Protein AF-A0A2M8G7E0-F1 (afdb_monomer)

Organism: NCBI:txid1975076

Solvent-accessible surface area (backbone atoms only — not comparable to full-atom values): 4648 Å² total; per-residue (Å²): 82,77,41,75,76,79,71,45,72,34,75,45,98,44,73,67,48,15,52,52,47,35,50,55,50,50,54,54,49,52,54,48,33,56,76,71,71,45,81,82,74,75,85,53,81,89,82,60,83,91,82,88,86,86,85,88,77,76,93,82,64,95,80,82,84,81,86,128

Secondary structure (DSSP, 8-state):
-EETTTTEE---SSHHHHHHHHHHHHHHHHHHHHHTTPPPP---TTT--------PPPSSS---PPP-

InterPro domains:
  IPR035069 Antitoxin HicB/UPF0150 [SSF143100] (7-42)

Structure (mmCIF, N/CA/C/O backbone):
data_AF-A0A2M8G7E0-F1
#
_entry.id   AF-A0A2M8G7E0-F1
#
loop_
_atom_site.group_PDB
_atom_site.id
_atom_site.type_symbol
_atom_site.label_atom_id
_atom_site.label_alt_id
_atom_site.label_comp_id
_atom_site.label_asym_id
_atom_site.label_entity_id
_atom_site.label_seq_id
_atom_site.pdbx_PDB_ins_code
_atom_site.Cartn_x
_atom_site.Cartn_y
_atom_site.Cartn_z
_atom_site.occupancy
_atom_site.B_iso_or_equiv
_atom_site.auth_seq_id
_atom_site.auth_comp_id
_atom_site.auth_asym_id
_atom_site.auth_atom_id
_atom_site.pdbx_PDB_model_num
ATOM 1 N N . MET A 1 1 ? 5.598 1.383 -5.840 1.00 82.69 1 MET A N 1
ATOM 2 C CA . MET A 1 1 ? 5.161 0.177 -5.116 1.00 82.69 1 MET A CA 1
ATOM 3 C C . MET A 1 1 ? 3.665 0.244 -4.894 1.00 82.69 1 MET A C 1
ATOM 5 O O . MET A 1 1 ? 3.140 1.339 -4.759 1.00 82.69 1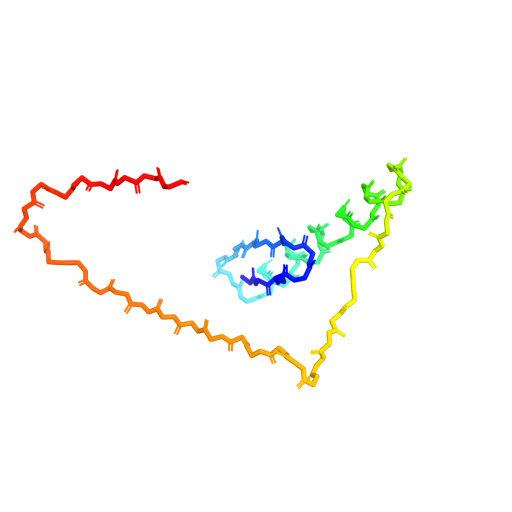 MET A O 1
ATOM 9 N N . LEU A 1 2 ? 2.987 -0.901 -4.944 1.00 87.62 2 LEU A N 1
ATOM 10 C CA . LEU A 1 2 ? 1.527 -0.992 -4.941 1.00 87.62 2 LEU A CA 1
ATOM 11 C C . LEU A 1 2 ? 1.087 -2.071 -3.947 1.00 87.62 2 LEU A C 1
ATOM 13 O O . LEU A 1 2 ? 1.587 -3.191 -4.015 1.00 87.62 2 LEU A O 1
ATOM 17 N N . CYS A 1 3 ? 0.135 -1.735 -3.079 1.00 90.06 3 CYS A N 1
ATOM 18 C CA . CYS A 1 3 ? -0.642 -2.662 -2.264 1.00 90.06 3 CYS A CA 1
ATOM 19 C C . CYS A 1 3 ? -2.121 -2.511 -2.661 1.00 90.06 3 CYS A C 1
ATOM 21 O O . CYS A 1 3 ? -2.780 -1.576 -2.198 1.00 90.06 3 CYS A O 1
ATOM 23 N N . PRO A 1 4 ? -2.639 -3.377 -3.552 1.00 88.38 4 PRO A N 1
ATOM 24 C CA . PRO A 1 4 ? -4.003 -3.253 -4.064 1.00 88.38 4 PRO A CA 1
ATOM 25 C C . PRO A 1 4 ? -5.065 -3.375 -2.972 1.00 88.38 4 PRO A C 1
ATOM 27 O O . PRO A 1 4 ? -5.997 -2.581 -2.945 1.00 88.38 4 PRO A O 1
ATOM 30 N N . THR A 1 5 ? -4.888 -4.308 -2.039 1.00 90.81 5 THR A N 1
ATOM 31 C CA . THR A 1 5 ? -5.861 -4.631 -0.986 1.00 90.81 5 THR A CA 1
ATOM 32 C C . THR A 1 5 ? -6.158 -3.465 -0.059 1.00 90.81 5 THR A C 1
ATOM 34 O O . THR A 1 5 ? -7.296 -3.275 0.358 1.00 90.81 5 THR A O 1
ATOM 37 N N . LEU A 1 6 ? -5.145 -2.650 0.241 1.00 92.88 6 LEU A N 1
ATOM 38 C CA . LEU A 1 6 ? -5.303 -1.432 1.037 1.00 92.88 6 LEU A CA 1
ATOM 39 C C . LEU A 1 6 ? -5.466 -0.174 0.173 1.00 92.88 6 LEU A C 1
ATOM 41 O O . LEU A 1 6 ? -5.611 0.920 0.718 1.00 92.88 6 LEU A O 1
ATOM 45 N N . GLU A 1 7 ? -5.476 -0.334 -1.153 1.00 91.19 7 GLU A N 1
ATOM 46 C CA . GLU A 1 7 ? -5.579 0.737 -2.148 1.00 91.19 7 GLU A CA 1
ATOM 47 C C . GLU A 1 7 ? -4.467 1.791 -2.005 1.00 91.19 7 GLU A C 1
ATOM 49 O O . GLU A 1 7 ? -4.678 2.983 -2.231 1.00 91.19 7 GLU A O 1
ATOM 54 N N . VAL A 1 8 ? -3.259 1.357 -1.626 1.00 94.56 8 VAL A N 1
ATOM 55 C CA . VAL A 1 8 ? -2.108 2.245 -1.407 1.00 94.56 8 VAL A CA 1
ATOM 56 C C . VAL A 1 8 ? -1.097 2.083 -2.534 1.00 94.56 8 VAL A C 1
ATOM 58 O O . VAL A 1 8 ? -0.663 0.976 -2.864 1.00 94.56 8 VAL A O 1
ATOM 61 N N . VAL A 1 9 ? -0.677 3.208 -3.106 1.00 93.25 9 VAL A N 1
ATOM 62 C CA . VAL A 1 9 ? 0.390 3.277 -4.103 1.00 93.25 9 VAL A CA 1
ATOM 63 C C . VAL A 1 9 ? 1.350 4.396 -3.736 1.00 93.25 9 VAL A C 1
ATOM 65 O O . VAL A 1 9 ? 0.926 5.496 -3.400 1.00 93.25 9 VAL A O 1
ATOM 68 N N . ASP A 1 10 ? 2.644 4.110 -3.830 1.00 95.31 10 ASP A N 1
ATOM 69 C CA . ASP A 1 10 ? 3.689 5.101 -3.591 1.00 95.31 10 ASP A CA 1
ATOM 70 C C . ASP A 1 10 ? 4.867 4.921 -4.557 1.00 95.31 10 ASP A C 1
ATOM 72 O O . ASP A 1 10 ? 5.012 3.884 -5.216 1.00 95.31 10 ASP A O 1
ATOM 76 N N . TYR A 1 11 ? 5.718 5.928 -4.671 1.00 93.56 11 TYR A N 1
ATOM 77 C CA . TYR A 1 11 ? 6.872 5.983 -5.551 1.00 93.56 11 TYR A CA 1
ATOM 78 C C . TYR A 1 11 ? 8.099 6.509 -4.797 1.00 93.56 11 TYR A C 1
ATOM 80 O O . TYR A 1 11 ? 7.994 7.350 -3.914 1.00 93.56 11 TYR A O 1
ATOM 88 N N . GLY A 1 12 ? 9.280 6.037 -5.189 1.00 94.62 12 GLY A N 1
ATOM 89 C CA . GLY A 1 12 ? 10.560 6.544 -4.705 1.00 94.62 12 GLY A CA 1
ATOM 90 C C . GLY A 1 12 ? 11.594 6.512 -5.823 1.00 94.62 12 GLY A C 1
ATOM 91 O O . GLY A 1 12 ? 11.487 5.715 -6.758 1.00 94.62 12 GLY A O 1
ATOM 92 N N . ASN A 1 13 ? 12.589 7.390 -5.740 1.00 95.88 13 ASN A N 1
ATOM 93 C CA . ASN A 1 13 ? 13.685 7.469 -6.705 1.00 95.88 13 ASN A CA 1
ATOM 94 C C . ASN A 1 13 ? 14.693 6.330 -6.515 1.00 95.88 13 ASN A C 1
ATOM 96 O O . ASN A 1 13 ? 15.428 5.998 -7.445 1.00 95.88 13 ASN A O 1
ATOM 100 N N . THR A 1 14 ? 14.709 5.716 -5.329 1.00 96.88 14 THR A N 1
ATOM 101 C CA . THR A 1 14 ? 15.390 4.445 -5.064 1.00 96.88 14 THR A CA 1
ATOM 102 C C . THR A 1 14 ? 14.406 3.387 -4.572 1.00 96.88 14 THR A C 1
ATOM 104 O O . THR A 1 14 ? 13.271 3.686 -4.192 1.00 96.88 14 THR A O 1
ATOM 107 N N . ILE A 1 15 ? 14.847 2.127 -4.575 1.00 95.12 15 ILE A N 1
ATOM 108 C CA . ILE A 1 15 ? 14.059 1.004 -4.054 1.00 95.12 15 ILE A CA 1
ATOM 109 C C . ILE A 1 15 ? 13.771 1.212 -2.563 1.00 95.12 15 ILE A C 1
ATOM 111 O O . ILE A 1 15 ? 12.650 0.990 -2.115 1.00 95.12 15 ILE A O 1
ATOM 115 N N . GLU A 1 16 ? 14.765 1.674 -1.808 1.00 97.19 16 GLU A N 1
ATOM 116 C CA . GLU A 1 16 ? 14.678 1.928 -0.369 1.00 97.19 16 GLU A CA 1
ATOM 117 C C . GLU A 1 16 ? 13.697 3.058 -0.059 1.00 97.19 16 GLU A C 1
ATOM 119 O O . GLU A 1 16 ? 12.876 2.917 0.844 1.00 97.19 16 GLU A O 1
ATOM 124 N N . GLU A 1 17 ? 13.736 4.145 -0.833 1.00 97.06 17 GLU A N 1
ATOM 125 C CA . GLU A 1 17 ? 12.775 5.243 -0.708 1.00 97.06 17 GLU A CA 1
ATOM 126 C C . GLU A 1 17 ? 11.353 4.748 -1.003 1.00 97.06 17 GLU A C 1
ATOM 128 O O . GLU A 1 17 ? 10.449 4.944 -0.199 1.00 97.06 17 GLU A O 1
ATOM 133 N N . ALA A 1 18 ? 11.157 4.005 -2.098 1.00 95.62 18 ALA A N 1
ATOM 134 C CA . ALA A 1 18 ? 9.844 3.467 -2.454 1.00 95.62 18 ALA A CA 1
ATOM 135 C C . ALA A 1 18 ? 9.299 2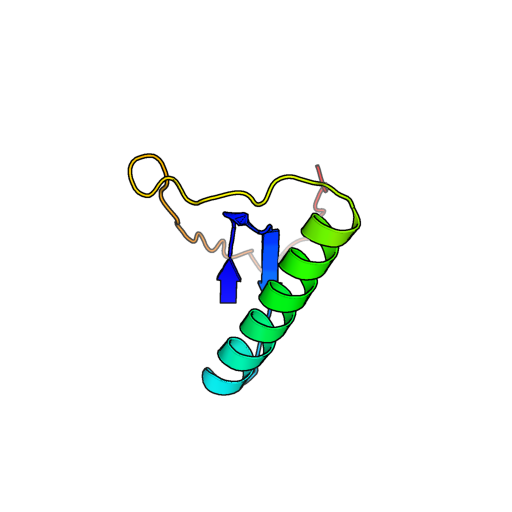.471 -1.410 1.00 95.62 18 ALA A C 1
ATOM 137 O O . ALA A 1 18 ? 8.085 2.390 -1.213 1.00 95.62 18 ALA A O 1
ATOM 138 N N . LEU A 1 19 ? 10.181 1.702 -0.760 1.00 96.31 19 LEU A N 1
ATOM 139 C CA . LEU A 1 19 ? 9.853 0.805 0.353 1.00 96.31 19 LEU A CA 1
ATOM 140 C C . LEU A 1 19 ? 9.467 1.578 1.618 1.00 96.31 19 LEU A C 1
ATOM 142 O O . LEU A 1 19 ? 8.508 1.195 2.285 1.00 96.31 19 LEU A O 1
ATOM 146 N N . SER A 1 20 ? 10.200 2.644 1.947 1.00 97.19 20 SER A N 1
ATOM 147 C CA . SER A 1 20 ? 9.894 3.491 3.104 1.00 97.19 20 SER A CA 1
ATOM 148 C C . SER A 1 20 ? 8.543 4.170 2.928 1.00 97.19 20 SER A C 1
ATOM 150 O O . SER A 1 20 ? 7.673 4.032 3.785 1.00 97.19 20 SER A O 1
ATOM 152 N N . ASN A 1 21 ? 8.334 4.808 1.776 1.00 96.94 21 ASN A N 1
ATOM 153 C CA . ASN A 1 21 ? 7.123 5.576 1.513 1.00 96.94 21 ASN A CA 1
ATOM 154 C C . ASN A 1 21 ? 5.878 4.679 1.524 1.00 96.94 21 ASN A C 1
ATOM 156 O O . ASN A 1 21 ? 4.901 4.988 2.204 1.00 96.94 21 ASN A O 1
ATOM 160 N N . ILE A 1 22 ? 5.923 3.508 0.861 1.00 96.44 22 ILE A N 1
ATOM 161 C CA . ILE A 1 22 ? 4.765 2.601 0.891 1.00 96.44 22 ILE A CA 1
ATOM 162 C C . ILE A 1 22 ? 4.461 2.137 2.316 1.00 96.44 22 ILE A C 1
ATOM 164 O O . ILE A 1 22 ? 3.296 1.991 2.664 1.00 96.44 22 ILE A O 1
ATOM 168 N N . LYS A 1 23 ? 5.483 1.905 3.148 1.00 97.00 23 LYS A N 1
ATOM 169 C CA . LYS A 1 23 ? 5.287 1.434 4.518 1.00 97.00 23 LYS A CA 1
ATOM 170 C C . LYS A 1 23 ? 4.544 2.483 5.344 1.00 97.00 23 LYS A C 1
ATOM 172 O O . LYS A 1 23 ? 3.565 2.137 5.998 1.00 97.00 23 LYS A O 1
ATOM 177 N N . GLU A 1 24 ? 4.963 3.741 5.255 1.00 97.31 24 GLU A N 1
ATOM 178 C CA . GLU A 1 24 ? 4.286 4.863 5.915 1.00 97.31 24 GLU A CA 1
ATOM 179 C C . GLU A 1 24 ? 2.836 5.007 5.426 1.00 97.31 24 GLU A C 1
ATOM 181 O O . GLU A 1 24 ? 1.914 5.158 6.229 1.00 97.31 24 GLU A O 1
ATOM 186 N N . GLY A 1 25 ? 2.604 4.871 4.115 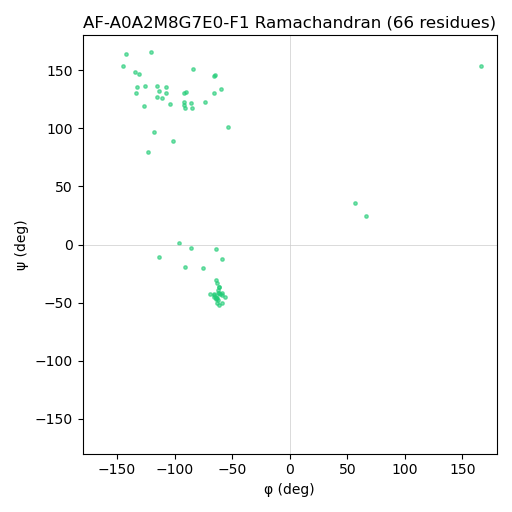1.00 96.00 25 GLY A N 1
ATOM 187 C CA . GLY A 1 25 ? 1.259 4.896 3.538 1.00 96.00 25 GLY A CA 1
ATOM 188 C C . GLY A 1 25 ? 0.355 3.758 4.031 1.00 96.00 25 GLY A C 1
ATOM 189 O O . GLY A 1 25 ? -0.828 3.980 4.298 1.00 96.00 25 GLY A O 1
ATOM 190 N N . LEU A 1 26 ? 0.897 2.547 4.190 1.00 96.56 26 LEU A N 1
ATOM 191 C CA . LEU A 1 26 ? 0.164 1.397 4.732 1.00 96.56 26 LEU A CA 1
ATOM 192 C C . LEU A 1 26 ? -0.213 1.606 6.201 1.00 96.56 26 LEU A C 1
ATOM 194 O O . LEU A 1 26 ? -1.360 1.359 6.570 1.00 96.56 26 LEU A O 1
ATOM 198 N N . GLU A 1 27 ? 0.725 2.082 7.022 1.00 97.38 27 GLU A N 1
ATOM 199 C CA . GLU A 1 27 ? 0.485 2.389 8.438 1.00 97.38 27 GLU A CA 1
ATOM 200 C C . GLU A 1 27 ? -0.635 3.429 8.581 1.00 97.38 27 GLU A C 1
ATOM 202 O O . GLU A 1 27 ? -1.639 3.167 9.249 1.00 97.38 27 GLU A O 1
ATOM 207 N N . LEU A 1 28 ? -0.548 4.538 7.840 1.00 97.19 28 LEU A N 1
ATOM 208 C CA . LE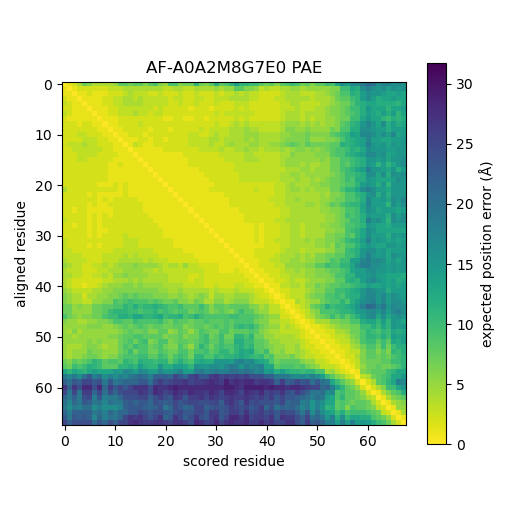U A 1 28 ? -1.577 5.581 7.830 1.00 97.19 28 LEU A CA 1
ATOM 209 C C . LEU A 1 28 ? -2.951 5.050 7.395 1.00 97.19 28 LEU A C 1
ATOM 211 O O . LEU A 1 28 ? -3.987 5.420 7.961 1.00 97.19 28 LEU A O 1
ATOM 215 N N . ARG A 1 29 ? -2.992 4.185 6.375 1.00 96.81 29 ARG A N 1
ATOM 216 C CA . ARG A 1 29 ? -4.249 3.619 5.872 1.00 96.81 29 ARG A CA 1
ATOM 217 C C . ARG A 1 29 ? -4.915 2.722 6.910 1.00 96.81 29 ARG A C 1
ATOM 219 O O . ARG A 1 29 ? -6.132 2.814 7.085 1.00 96.81 29 ARG A O 1
ATOM 226 N N . LEU A 1 30 ? -4.135 1.889 7.595 1.00 97.06 30 LEU A N 1
ATOM 227 C CA . LEU A 1 30 ? -4.618 1.015 8.664 1.00 97.06 30 LEU A CA 1
ATOM 228 C C . LEU A 1 30 ? -5.155 1.826 9.847 1.00 97.06 30 LEU A C 1
ATOM 230 O O . LEU A 1 30 ? -6.260 1.551 10.316 1.00 97.06 30 LEU A O 1
ATOM 234 N N . GLU A 1 31 ? -4.428 2.859 10.277 1.00 97.38 31 GLU A N 1
ATOM 235 C CA . GLU A 1 31 ? -4.875 3.777 11.333 1.00 97.38 31 GLU A CA 1
ATOM 236 C C . GLU A 1 31 ? -6.192 4.467 10.959 1.00 97.38 31 GLU A C 1
ATOM 238 O O . GLU A 1 31 ? -7.122 4.531 11.766 1.00 97.38 31 GLU A O 1
ATOM 243 N N . THR A 1 32 ? -6.307 4.920 9.708 1.00 97.50 32 THR A N 1
ATOM 244 C CA . THR A 1 32 ? -7.527 5.548 9.186 1.00 97.50 32 THR A CA 1
ATOM 245 C C . THR A 1 32 ? -8.708 4.578 9.235 1.00 97.50 32 THR A C 1
ATOM 247 O O . THR A 1 32 ? -9.730 4.907 9.836 1.00 97.50 32 THR A O 1
ATOM 250 N N . LEU A 1 33 ? -8.558 3.365 8.682 1.00 97.06 33 LEU A N 1
ATOM 251 C CA . LEU A 1 33 ? -9.606 2.333 8.696 1.00 97.06 33 LEU A CA 1
ATOM 252 C C . LEU A 1 33 ? -10.067 2.020 10.121 1.00 97.06 33 LEU A C 1
ATOM 254 O O . LEU A 1 33 ? -11.269 1.984 10.387 1.00 97.06 33 LEU A O 1
ATOM 258 N N . GLN A 1 34 ? -9.117 1.864 11.043 1.00 96.88 34 GLN A N 1
ATOM 259 C CA . GLN A 1 34 ? -9.415 1.604 12.444 1.00 96.88 34 GLN A CA 1
ATOM 260 C C . GLN A 1 34 ? -10.166 2.773 13.094 1.00 96.88 34 GLN A C 1
ATOM 262 O O . GLN A 1 34 ? -11.165 2.548 13.778 1.00 96.88 34 GLN A O 1
ATOM 267 N N . SER A 1 35 ? -9.723 4.015 12.870 1.00 97.81 35 SER A N 1
ATOM 268 C CA . SER A 1 35 ? -10.357 5.213 13.440 1.00 97.81 35 SER A CA 1
ATOM 269 C C . SER A 1 35 ? -11.786 5.434 12.936 1.00 97.81 35 SER A C 1
ATOM 271 O O . SER A 1 35 ? -12.638 5.932 13.668 1.00 97.81 35 SER A O 1
ATOM 273 N N . GLU A 1 36 ? -12.064 5.014 11.704 1.00 97.56 36 GLU A N 1
ATOM 274 C CA . GLU A 1 36 ? -13.380 5.096 11.072 1.00 97.56 36 GLU A CA 1
ATOM 275 C C . GLU A 1 36 ? -14.277 3.891 11.404 1.00 97.56 36 GLU A C 1
ATOM 277 O O . GLU A 1 36 ? -15.430 3.850 10.972 1.00 97.56 36 GLU A O 1
ATOM 282 N N . GLY A 1 37 ? -13.769 2.902 12.150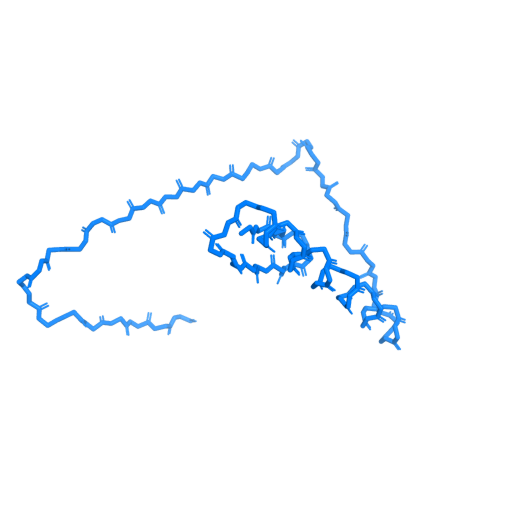 1.00 97.00 37 GLY A N 1
ATOM 283 C CA . GLY A 1 37 ? -14.491 1.667 12.465 1.00 97.00 37 GLY A CA 1
ATOM 284 C C . GLY A 1 37 ? -14.764 0.791 11.239 1.00 97.00 37 GLY A C 1
ATOM 285 O O . GLY A 1 37 ? -15.724 0.020 11.242 1.00 97.00 37 GLY A O 1
ATOM 286 N N . ARG A 1 38 ? -13.955 0.927 10.181 1.00 96.81 38 ARG A N 1
ATOM 287 C CA . ARG A 1 38 ? -14.035 0.089 8.982 1.00 96.81 38 ARG A CA 1
ATOM 288 C C . ARG A 1 38 ? -13.256 -1.206 9.184 1.00 96.81 38 ARG A C 1
ATOM 290 O O . ARG A 1 38 ? -12.267 -1.250 9.914 1.00 96.81 38 ARG A O 1
ATOM 297 N N . GLU A 1 39 ? -13.697 -2.261 8.510 1.00 95.06 39 GLU A N 1
ATOM 298 C CA . GLU A 1 39 ? -12.949 -3.515 8.470 1.00 95.06 39 GLU A CA 1
ATOM 299 C C . GLU A 1 39 ? -11.614 -3.328 7.743 1.00 95.06 39 GLU A C 1
ATOM 301 O O . GLU A 1 39 ? -11.503 -2.546 6.794 1.00 95.06 39 GLU A O 1
ATOM 306 N N . ILE A 1 40 ? -10.598 -4.057 8.202 1.00 93.94 40 ILE A N 1
ATOM 307 C CA . ILE A 1 40 ? -9.302 -4.117 7.532 1.00 93.94 40 ILE A CA 1
ATOM 308 C C . ILE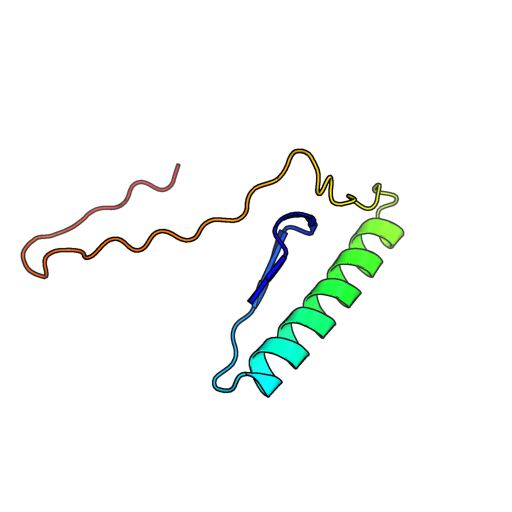 A 1 40 ? -9.409 -5.201 6.454 1.00 93.94 40 ILE A C 1
ATOM 310 O O . ILE A 1 40 ? -9.640 -6.360 6.809 1.00 93.94 40 ILE A O 1
ATOM 314 N N . PRO A 1 41 ? -9.268 -4.855 5.162 1.00 91.19 41 PRO A N 1
ATOM 315 C CA . PRO A 1 41 ? -9.296 -5.844 4.097 1.00 91.19 41 PRO A CA 1
ATOM 316 C C . PRO A 1 41 ? -8.077 -6.766 4.213 1.00 91.19 41 PRO A C 1
ATOM 318 O O . PRO A 1 41 ? -6.994 -6.342 4.623 1.00 91.19 41 PRO A O 1
ATOM 321 N N . VAL A 1 42 ? -8.268 -8.038 3.872 1.00 89.44 42 VAL A N 1
ATOM 322 C CA . VAL A 1 42 ? -7.246 -9.085 3.966 1.00 89.44 42 VAL A CA 1
ATOM 323 C C . VAL A 1 42 ? -7.116 -9.750 2.605 1.00 89.44 42 VAL A C 1
ATOM 325 O O . VAL A 1 42 ? -8.133 -10.060 1.989 1.00 89.44 42 VAL A O 1
ATOM 328 N N . ASP A 1 43 ? -5.878 -9.981 2.173 1.00 86.25 43 ASP A N 1
ATOM 329 C CA . ASP A 1 43 ? -5.577 -10.664 0.913 1.00 86.25 43 ASP A CA 1
ATOM 330 C C . ASP A 1 43 ? -6.163 -12.082 0.902 1.00 86.25 43 ASP A C 1
ATOM 332 O O . ASP A 1 43 ? -5.930 -12.867 1.832 1.00 86.25 43 ASP A O 1
ATOM 336 N N . ASP A 1 44 ? -6.822 -12.459 -0.195 1.00 86.75 44 ASP A N 1
ATOM 337 C CA . ASP A 1 44 ? -7.056 -13.866 -0.522 1.00 86.75 44 ASP A CA 1
ATOM 338 C C . ASP A 1 44 ? -6.062 -14.318 -1.594 1.00 86.75 44 ASP A C 1
ATOM 340 O O . ASP A 1 44 ? -6.322 -14.309 -2.801 1.00 86.75 44 ASP A O 1
ATOM 344 N N . VAL A 1 45 ? -4.905 -14.789 -1.126 1.00 81.44 45 VAL A N 1
ATOM 345 C CA . VAL A 1 45 ? -3.813 -15.286 -1.979 1.00 81.44 45 VAL A CA 1
ATOM 346 C C . VAL A 1 45 ? -4.213 -16.454 -2.890 1.00 81.44 45 VAL A C 1
ATOM 348 O O . VAL A 1 45 ? -3.449 -16.817 -3.783 1.00 81.44 45 VAL A O 1
ATOM 351 N N . THR A 1 46 ? -5.379 -17.076 -2.678 1.00 86.00 46 THR A N 1
ATOM 352 C CA . THR A 1 46 ? -5.887 -18.152 -3.540 1.00 86.00 46 THR A CA 1
ATOM 353 C C . THR A 1 46 ? -6.766 -17.648 -4.682 1.00 86.00 46 THR A C 1
ATOM 355 O O . THR A 1 46 ? -6.952 -18.377 -5.658 1.00 86.00 46 THR A O 1
ATOM 358 N N . GLN A 1 47 ? -7.297 -16.428 -4.576 1.00 81.62 47 GLN A N 1
ATOM 359 C CA . GLN A 1 47 ? -8.231 -15.835 -5.538 1.00 81.62 47 GLN A CA 1
ATOM 360 C C . GLN A 1 47 ? -7.645 -14.627 -6.285 1.00 81.62 47 GLN A C 1
ATOM 362 O O . GLN A 1 47 ? -8.231 -14.178 -7.270 1.00 81.62 47 GLN A O 1
ATOM 367 N N . GLU A 1 48 ? -6.490 -14.112 -5.860 1.00 81.25 48 GLU A N 1
ATOM 368 C CA . GLU A 1 48 ? -5.909 -12.882 -6.399 1.00 81.25 48 GLU A CA 1
ATOM 369 C C . GLU A 1 48 ? -4.683 -13.123 -7.292 1.00 81.25 48 GLU A C 1
ATOM 371 O O . GLU A 1 48 ? -3.769 -13.883 -6.970 1.00 81.25 48 GLU A O 1
ATOM 376 N N . ILE A 1 49 ? -4.642 -12.425 -8.433 1.00 82.94 49 ILE A N 1
ATOM 377 C CA . ILE A 1 49 ? -3.482 -12.364 -9.330 1.00 82.94 49 ILE A CA 1
ATOM 378 C C . ILE A 1 49 ? -3.149 -10.894 -9.574 1.00 82.94 49 ILE A C 1
ATOM 380 O O . ILE A 1 49 ? -3.944 -10.159 -10.160 1.00 82.94 49 ILE A O 1
ATOM 384 N N . ILE A 1 50 ? -1.943 -10.476 -9.186 1.00 79.81 50 ILE A N 1
ATOM 385 C CA . ILE A 1 50 ? -1.422 -9.140 -9.492 1.00 79.81 50 ILE A CA 1
ATOM 386 C C . ILE A 1 50 ? -0.634 -9.212 -10.803 1.00 79.81 50 ILE A C 1
ATOM 388 O O . IL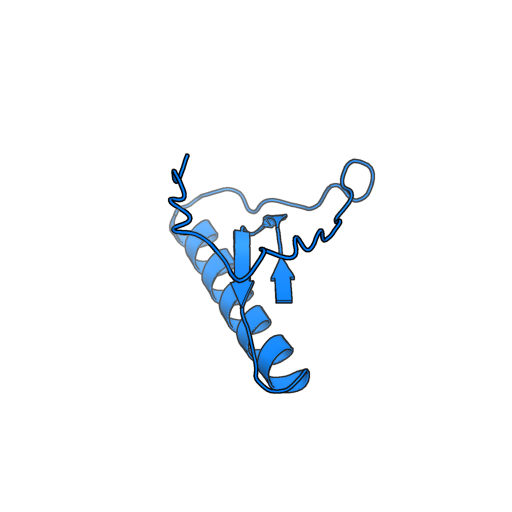E A 1 50 ? 0.349 -9.944 -10.912 1.00 79.81 50 ILE A O 1
ATOM 392 N N . THR A 1 51 ? -1.056 -8.438 -11.804 1.00 83.94 51 THR A N 1
ATOM 393 C CA . THR A 1 51 ? -0.363 -8.312 -13.094 1.00 83.94 51 THR A CA 1
ATOM 394 C C . THR A 1 51 ? -0.194 -6.846 -13.474 1.00 83.94 51 THR A C 1
ATOM 396 O O . THR A 1 51 ? -1.049 -6.013 -13.180 1.00 83.94 51 THR A O 1
ATOM 399 N N . THR A 1 52 ? 0.907 -6.529 -14.152 1.00 84.00 52 THR A N 1
ATOM 400 C CA . THR A 1 52 ? 1.221 -5.172 -14.611 1.00 84.00 52 THR A CA 1
ATOM 401 C C . THR A 1 52 ? 1.220 -5.153 -16.131 1.00 84.00 52 THR A C 1
ATOM 403 O O . THR A 1 52 ? 1.928 -5.933 -16.764 1.00 84.00 52 THR A O 1
ATOM 406 N N . THR A 1 53 ? 0.453 -4.239 -16.728 1.00 87.56 53 THR A N 1
ATOM 407 C CA . THR A 1 53 ? 0.454 -4.004 -18.180 1.00 87.56 53 THR A CA 1
ATOM 408 C C . THR A 1 53 ? 0.979 -2.607 -18.476 1.00 87.56 53 THR A C 1
ATOM 410 O O . THR A 1 53 ? 0.591 -1.640 -17.826 1.00 87.56 53 THR A O 1
ATOM 413 N N . GLN A 1 54 ? 1.845 -2.493 -19.482 1.00 86.38 54 GLN A N 1
ATOM 414 C CA . GLN A 1 54 ? 2.320 -1.217 -20.003 1.00 86.38 54 GLN A CA 1
ATOM 415 C C . GLN A 1 54 ? 1.810 -1.041 -21.431 1.00 86.38 54 GLN A C 1
ATOM 417 O O . GLN A 1 54 ? 1.951 -1.938 -22.259 1.00 86.38 54 GLN A O 1
ATOM 422 N N . VAL A 1 55 ? 1.251 0.129 -21.732 1.00 85.75 55 VAL A N 1
ATOM 423 C CA . VAL A 1 55 ? 0.843 0.493 -23.092 1.00 85.75 55 VAL A CA 1
ATOM 424 C C . VAL A 1 55 ? 1.766 1.595 -23.597 1.00 85.75 55 VAL A C 1
ATOM 426 O O . VAL A 1 55 ? 1.926 2.626 -22.947 1.00 85.75 55 VAL A O 1
ATOM 429 N N . GLN A 1 56 ? 2.387 1.382 -24.758 1.00 84.06 56 GLN A N 1
ATOM 430 C CA . GLN A 1 56 ? 3.142 2.424 -25.451 1.00 84.06 56 GLN A CA 1
ATOM 431 C C . GLN A 1 56 ? 2.204 3.251 -26.318 1.00 84.06 56 GLN A C 1
ATOM 433 O O . GLN A 1 56 ? 1.529 2.739 -27.210 1.00 84.06 56 GLN A O 1
ATOM 438 N N . LEU A 1 57 ? 2.181 4.550 -26.049 1.00 81.00 57 LEU A N 1
ATOM 439 C CA . LEU A 1 57 ? 1.368 5.497 -26.788 1.00 81.00 57 LEU A CA 1
ATOM 440 C C . LEU A 1 57 ? 2.184 6.074 -27.955 1.00 81.00 57 LEU A C 1
ATOM 442 O O . LEU A 1 57 ? 3.312 6.524 -27.741 1.00 81.00 57 LEU A O 1
ATOM 446 N N . PRO A 1 58 ? 1.647 6.086 -29.189 1.00 81.81 58 PRO A N 1
ATOM 447 C CA . PRO A 1 58 ? 2.329 6.709 -30.313 1.00 81.81 58 PRO A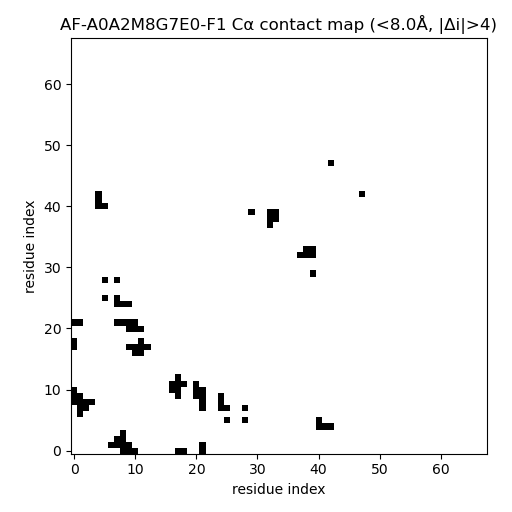 CA 1
ATOM 448 C C . PRO A 1 58 ? 2.418 8.222 -30.088 1.00 81.81 58 PRO A C 1
ATOM 450 O O . PRO A 1 58 ? 1.417 8.887 -29.827 1.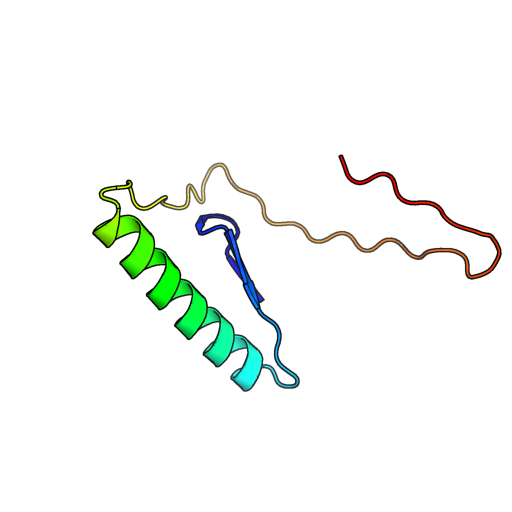00 81.81 58 PRO A O 1
ATOM 453 N N . SER A 1 59 ? 3.620 8.774 -30.246 1.00 73.12 59 SER A N 1
ATOM 454 C CA . SER A 1 59 ? 3.956 10.191 -30.030 1.00 73.12 59 SER A CA 1
ATOM 455 C C . SER A 1 59 ? 3.256 11.171 -30.985 1.00 73.12 59 SER A C 1
ATOM 457 O O . SER A 1 59 ? 3.403 12.382 -30.851 1.00 73.12 59 SER A O 1
ATOM 459 N N . SER A 1 60 ? 2.480 10.670 -31.950 1.00 69.12 60 SER A N 1
ATOM 460 C CA . SER A 1 60 ? 1.844 11.449 -33.011 1.00 69.12 60 SER A CA 1
ATOM 461 C C . SER A 1 60 ? 0.323 11.269 -33.024 1.00 69.12 60 SER A C 1
ATOM 463 O O . SER A 1 60 ? -0.215 10.514 -33.828 1.00 69.12 60 SER A O 1
ATOM 465 N N . LYS A 1 61 ? -0.373 11.979 -32.127 1.00 61.22 61 LYS A N 1
ATOM 466 C CA . LYS A 1 61 ? -1.688 12.642 -32.320 1.00 61.22 61 LYS A CA 1
ATOM 467 C C . LYS A 1 61 ? -2.282 13.037 -30.970 1.00 61.22 61 LYS A C 1
ATOM 469 O O . LYS A 1 61 ? -1.983 12.406 -29.970 1.00 61.22 61 LYS A O 1
ATOM 474 N N . ASN A 1 62 ? -3.127 14.070 -30.970 1.00 66.31 62 ASN A N 1
ATOM 475 C CA . ASN A 1 62 ? -3.894 14.538 -29.813 1.00 66.31 62 ASN A CA 1
ATOM 476 C C . ASN A 1 62 ? -4.695 13.381 -29.196 1.00 66.31 62 ASN A C 1
ATOM 478 O O . ASN A 1 62 ? -5.728 12.989 -29.738 1.00 66.31 62 ASN A O 1
ATOM 482 N N . GLN A 1 63 ? -4.200 12.821 -28.095 1.00 67.81 63 GLN A N 1
ATOM 483 C CA . GLN A 1 63 ? -4.890 11.773 -27.353 1.00 67.81 63 GLN A CA 1
ATOM 484 C C . GLN A 1 63 ? -5.744 12.437 -26.276 1.00 67.81 63 GLN A C 1
ATOM 486 O O . GLN A 1 63 ? -5.232 13.191 -25.452 1.00 67.81 63 GLN A O 1
ATOM 491 N N . SER A 1 64 ? -7.049 12.178 -26.303 1.00 67.81 64 SER A N 1
ATOM 492 C CA . SER A 1 64 ? -7.969 12.553 -25.232 1.00 67.81 64 SER A CA 1
ATOM 493 C C . SER A 1 64 ? -8.317 11.306 -24.430 1.00 67.81 64 SER A C 1
ATOM 495 O O . SER A 1 64 ? -8.861 10.351 -24.988 1.00 67.81 64 SER A O 1
ATOM 497 N N . PHE A 1 65 ? -8.016 11.319 -23.136 1.00 69.00 65 PHE A N 1
ATOM 498 C CA . PHE A 1 65 ? -8.425 10.269 -22.209 1.00 69.00 65 PHE A CA 1
ATOM 499 C C . PHE A 1 65 ? -9.786 10.633 -21.615 1.00 69.00 65 PHE A C 1
ATOM 501 O O . PHE A 1 65 ? -9.976 11.758 -21.155 1.00 69.00 65 PHE A O 1
ATOM 508 N N . ALA A 1 66 ? -10.724 9.688 -21.623 1.00 59.91 66 ALA A N 1
ATOM 509 C CA . ALA A 1 66 ? -11.901 9.758 -20.770 1.00 59.91 66 ALA A CA 1
ATOM 510 C C . ALA A 1 66 ? -11.554 9.025 -19.471 1.00 59.91 66 ALA A C 1
ATOM 512 O O . ALA A 1 66 ? -11.223 7.841 -19.507 1.00 59.91 66 ALA A O 1
ATOM 513 N N . LEU A 1 67 ? -11.571 9.740 -18.347 1.00 45.00 67 LEU A N 1
ATOM 514 C CA . LEU A 1 67 ? -11.571 9.106 -17.031 1.00 45.00 67 LEU A CA 1
ATOM 515 C C . LEU A 1 67 ? -12.974 8.523 -16.824 1.00 45.00 67 LEU A C 1
ATOM 517 O O . LEU A 1 67 ? -13.958 9.250 -16.983 1.00 45.00 67 LEU A O 1
ATOM 521 N N . ALA A 1 68 ? -13.035 7.212 -16.590 1.00 42.00 68 ALA A N 1
ATOM 522 C CA . ALA A 1 68 ? -14.258 6.490 -16.250 1.00 42.00 68 ALA A CA 1
ATOM 523 C C . ALA A 1 68 ? -14.627 6.712 -14.779 1.00 42.00 68 ALA A C 1
ATOM 525 O O . ALA A 1 68 ? -13.685 6.859 -13.965 1.00 42.00 68 ALA A O 1
#

Sequence (68 aa):
MLCPTLEVVDYGNTIEEALSNIKEGLELRLETLQSEGREIPVDDVTQEIITTTQVQLPSSKNQSFALA

Nearest PDB structures (foldseek):
  2fdc-assembly1_A  TM=5.852E-01  e=9.684E+00  [Bacillus] caldotenax

Foldseek 3Di:
DDDVQLRDADDDPDPVRRVVVSVVRVVVSVVVCVVVVHDRGDDPPVPDDDDDDDDDDPPDDDDDDDDD

Radius of gyration: 16.46 Å; Cα contacts (8 Å, |Δi|>4): 46; chains: 1; bounding box: 30×33×46 Å

pLDDT: mean 87.42, std 12.4, range [42.0, 97.81]

Mean predicted aligned error: 7.77 Å